Protein AF-A0A4Q9PC67-F1 (afdb_monomer)

Structure (mmCIF, N/CA/C/O backbone):
data_AF-A0A4Q9PC67-F1
#
_entry.id   AF-A0A4Q9PC67-F1
#
loop_
_atom_site.group_PDB
_atom_site.id
_atom_site.type_symbol
_atom_site.label_atom_id
_atom_site.label_alt_id
_atom_site.label_comp_id
_atom_site.label_asym_id
_atom_site.label_entity_id
_atom_site.label_seq_id
_atom_site.pdbx_PDB_ins_code
_atom_site.Cartn_x
_atom_site.Cartn_y
_atom_site.Cartn_z
_atom_site.occupancy
_atom_site.B_iso_or_equiv
_atom_site.auth_seq_id
_atom_site.auth_comp_id
_atom_site.auth_asym_id
_atom_site.auth_atom_id
_atom_site.pdbx_PDB_model_num
ATOM 1 N N . MET A 1 1 ? 9.358 41.307 -18.163 1.00 35.00 1 MET A N 1
ATOM 2 C CA . MET A 1 1 ? 9.972 40.585 -19.297 1.00 35.00 1 MET A CA 1
ATOM 3 C C . MET A 1 1 ? 10.884 39.517 -18.712 1.00 35.00 1 MET A C 1
ATOM 5 O O . MET A 1 1 ? 11.646 39.820 -17.805 1.00 35.00 1 MET A O 1
ATOM 9 N N . ILE A 1 2 ? 10.651 38.270 -19.110 1.00 35.69 2 ILE A N 1
ATOM 10 C CA . ILE A 1 2 ? 10.982 37.026 -18.399 1.00 35.69 2 ILE A CA 1
ATOM 11 C C . ILE A 1 2 ? 12.492 36.790 -18.308 1.00 35.69 2 ILE A C 1
ATOM 13 O O . ILE A 1 2 ? 13.196 36.899 -19.310 1.00 35.69 2 ILE A O 1
ATOM 17 N N . LYS A 1 3 ? 12.966 36.357 -17.136 1.00 38.22 3 LYS A N 1
ATOM 18 C CA . LYS A 1 3 ? 14.197 35.570 -17.045 1.00 38.22 3 LYS A CA 1
ATOM 19 C C . LYS A 1 3 ? 14.059 34.528 -15.940 1.00 38.22 3 LYS A C 1
ATOM 21 O O . LYS A 1 3 ? 14.371 34.783 -14.787 1.00 38.22 3 LYS A O 1
ATOM 26 N N . VAL A 1 4 ? 13.554 33.357 -16.317 1.00 44.53 4 VAL A N 1
ATOM 27 C CA . VAL A 1 4 ? 13.750 32.123 -15.554 1.00 44.53 4 VAL A CA 1
ATOM 28 C C . VAL A 1 4 ? 14.465 31.172 -16.499 1.00 44.53 4 VAL A C 1
ATOM 30 O O . VAL A 1 4 ? 13.854 30.480 -17.308 1.00 44.53 4 VAL A O 1
ATOM 33 N N . SER A 1 5 ? 15.790 31.237 -16.481 1.00 46.28 5 SER A N 1
ATOM 34 C CA . SER A 1 5 ? 16.649 30.246 -17.116 1.00 46.28 5 SER A CA 1
ATOM 35 C C . SER A 1 5 ? 16.572 28.971 -16.282 1.00 46.28 5 SER A C 1
ATOM 37 O O . SER A 1 5 ? 17.271 28.833 -15.285 1.00 46.28 5 SER A O 1
ATOM 39 N N . ASN A 1 6 ? 15.667 28.074 -16.671 1.00 54.94 6 ASN A N 1
ATOM 40 C CA . ASN A 1 6 ? 15.592 26.721 -16.144 1.00 54.94 6 ASN A CA 1
ATOM 41 C C . ASN A 1 6 ? 16.639 25.868 -16.872 1.00 54.94 6 ASN A C 1
ATOM 43 O O . ASN A 1 6 ? 16.365 25.288 -17.921 1.00 54.94 6 ASN A O 1
ATOM 47 N N . VAL A 1 7 ? 17.865 25.862 -16.357 1.00 54.47 7 VAL A N 1
ATOM 48 C CA . VAL A 1 7 ? 18.873 24.866 -16.722 1.00 54.47 7 VAL A CA 1
ATOM 49 C C . VAL A 1 7 ? 19.210 24.147 -15.428 1.00 54.47 7 VAL A C 1
ATOM 51 O O . VAL A 1 7 ? 19.904 24.700 -14.582 1.00 54.47 7 VAL A O 1
ATOM 54 N N . ALA A 1 8 ? 18.659 22.947 -15.249 1.00 62.06 8 ALA A N 1
ATOM 55 C CA . ALA A 1 8 ? 19.108 22.054 -14.192 1.00 62.06 8 ALA A CA 1
ATOM 56 C C . ALA A 1 8 ? 20.605 21.782 -14.409 1.00 62.06 8 ALA A C 1
ATOM 58 O O . ALA A 1 8 ? 21.015 21.354 -15.491 1.00 62.06 8 ALA A O 1
ATOM 59 N N . GLU A 1 9 ? 21.420 22.099 -13.409 1.00 66.12 9 GLU A N 1
ATOM 60 C CA . GLU A 1 9 ? 22.865 21.904 -13.450 1.00 66.12 9 GLU A CA 1
ATOM 61 C C . GLU A 1 9 ? 23.183 20.405 -13.544 1.00 66.12 9 GLU A C 1
ATOM 63 O O . GLU A 1 9 ? 22.593 19.571 -12.853 1.00 66.12 9 GLU A O 1
ATOM 68 N N . ARG A 1 10 ? 24.079 20.037 -14.466 1.00 74.88 10 ARG A N 1
ATOM 69 C CA . ARG A 1 10 ? 24.465 18.641 -14.683 1.00 74.88 10 ARG A CA 1
ATOM 70 C C . ARG A 1 10 ? 25.633 18.295 -13.772 1.00 74.88 10 ARG A C 1
ATOM 72 O O . ARG A 1 10 ? 26.783 18.555 -14.121 1.00 74.88 10 ARG A O 1
ATOM 79 N N . GLU A 1 11 ? 25.332 17.629 -12.670 1.00 81.38 11 GLU A N 1
ATOM 80 C CA . GLU A 1 11 ? 26.346 17.060 -11.785 1.00 81.38 11 GLU A CA 1
ATOM 81 C C . GLU A 1 11 ? 27.037 15.849 -12.432 1.00 81.38 11 GLU A C 1
ATOM 83 O O . GLU A 1 11 ? 26.408 15.019 -13.102 1.00 81.38 11 GLU A 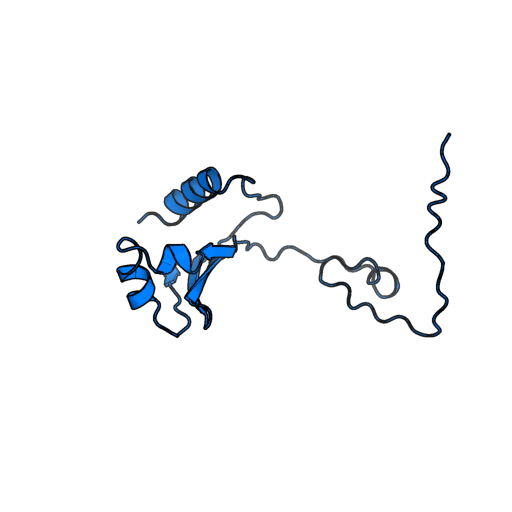O 1
ATOM 88 N N . ARG A 1 12 ? 28.361 15.749 -12.258 1.00 86.06 12 ARG A N 1
ATOM 89 C CA . ARG A 1 12 ? 29.158 14.598 -12.708 1.00 86.06 12 ARG A CA 1
ATOM 90 C C . ARG A 1 12 ? 29.653 13.814 -11.505 1.00 86.06 12 ARG A C 1
ATOM 92 O O . ARG A 1 12 ? 30.595 14.226 -10.839 1.00 86.06 12 ARG A O 1
ATOM 99 N N . GLN A 1 13 ? 29.093 12.625 -11.333 1.00 86.06 13 GLN A N 1
ATOM 100 C CA . GLN A 1 13 ? 29.544 11.659 -10.341 1.00 86.06 13 GLN A CA 1
ATOM 101 C C . GLN A 1 13 ? 30.284 10.497 -11.013 1.00 86.06 13 GLN A C 1
ATOM 103 O O . GLN A 1 13 ? 29.911 10.056 -12.100 1.00 86.06 13 GLN A O 1
ATOM 108 N N . CYS A 1 14 ? 31.315 9.968 -10.350 1.00 89.75 14 CYS A N 1
ATOM 109 C CA . CYS A 1 14 ? 32.000 8.738 -10.768 1.00 89.75 14 CYS A CA 1
ATOM 110 C C . CYS A 1 14 ? 31.165 7.473 -10.51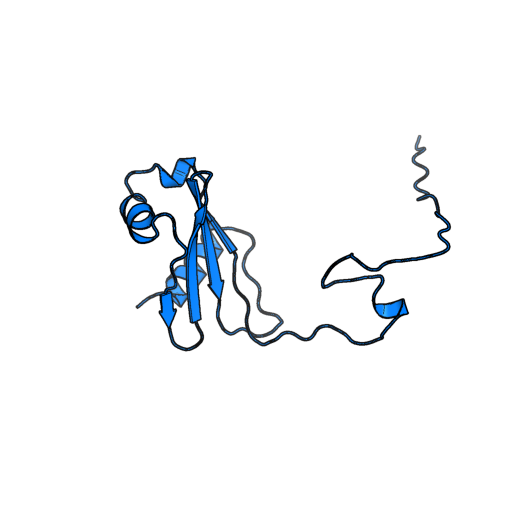0 1.00 89.75 14 CYS A C 1
ATOM 112 O O . CYS A 1 14 ? 31.391 6.447 -11.151 1.00 89.75 14 CYS A O 1
ATOM 114 N N . HIS A 1 15 ? 30.190 7.553 -9.601 1.00 91.56 15 HIS A N 1
ATOM 115 C CA . HIS A 1 15 ? 29.302 6.455 -9.242 1.00 91.56 15 HIS A CA 1
ATOM 116 C C . HIS A 1 15 ? 27.855 6.938 -9.152 1.00 91.56 15 HIS A C 1
ATOM 118 O O . HIS A 1 15 ? 27.582 8.006 -8.607 1.00 91.56 15 HIS A O 1
ATOM 124 N N . LEU A 1 16 ? 26.936 6.120 -9.661 1.00 93.81 16 LEU A N 1
ATOM 125 C CA . LEU A 1 16 ? 25.496 6.341 -9.607 1.00 93.81 16 LEU A CA 1
ATOM 126 C C . LEU A 1 16 ? 24.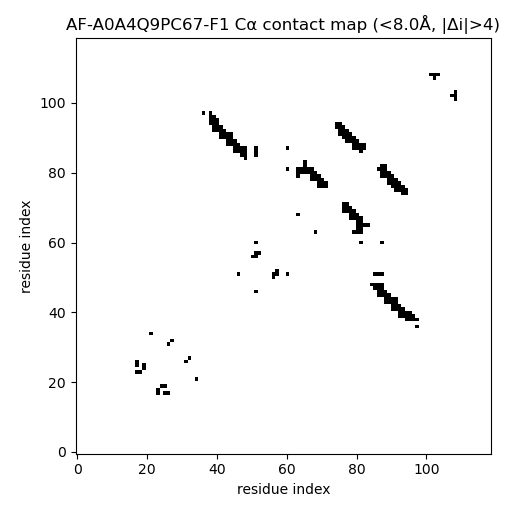842 5.155 -8.895 1.00 93.81 16 LEU A C 1
ATOM 128 O O . LEU A 1 16 ? 25.078 4.008 -9.268 1.00 93.81 16 LEU A O 1
ATOM 132 N N . VAL A 1 17 ? 24.008 5.437 -7.894 1.00 95.69 17 VAL A N 1
ATOM 133 C CA . VAL A 1 17 ? 23.211 4.437 -7.173 1.00 95.69 17 VAL A CA 1
ATOM 134 C C . VAL A 1 17 ? 21.733 4.724 -7.435 1.00 95.69 17 VAL A C 1
ATOM 136 O O . VAL A 1 17 ? 21.233 5.783 -7.063 1.00 95.69 17 VAL A O 1
ATOM 139 N N . GLY A 1 18 ? 21.036 3.796 -8.096 1.00 94.56 18 GLY A N 1
ATOM 140 C CA . GLY A 1 18 ? 19.598 3.897 -8.360 1.00 94.56 18 GLY A CA 1
ATOM 141 C C . GLY A 1 18 ? 18.772 3.517 -7.132 1.00 94.56 18 GLY A C 1
ATOM 142 O O . GLY A 1 18 ? 18.445 2.348 -6.954 1.00 94.56 18 GLY A O 1
ATOM 143 N N . ALA A 1 19 ? 18.465 4.495 -6.279 1.00 95.94 19 ALA A N 1
ATOM 144 C CA . ALA A 1 19 ? 17.616 4.349 -5.090 1.00 95.94 19 ALA A CA 1
ATOM 145 C C . ALA A 1 19 ? 16.286 5.123 -5.231 1.00 95.94 19 ALA A C 1
ATOM 147 O O . ALA A 1 19 ? 15.743 5.639 -4.260 1.00 95.94 19 ALA A O 1
ATOM 148 N N . ASP A 1 20 ? 15.773 5.221 -6.458 1.00 95.19 20 ASP A N 1
ATOM 149 C CA . ASP A 1 20 ? 14.607 6.018 -6.867 1.00 95.19 20 ASP A CA 1
ATOM 150 C C . ASP A 1 20 ? 13.283 5.222 -6.907 1.00 95.19 20 ASP A C 1
ATOM 152 O O . ASP A 1 20 ? 12.270 5.693 -7.421 1.00 95.19 20 ASP A O 1
ATOM 156 N N . GLY A 1 21 ? 13.263 4.022 -6.320 1.00 94.94 21 GLY A N 1
ATOM 157 C CA . GLY A 1 21 ? 12.044 3.247 -6.072 1.00 94.94 21 GLY A CA 1
ATOM 158 C C . GLY A 1 21 ? 11.533 2.420 -7.260 1.00 94.94 21 GLY A C 1
ATOM 159 O O . GLY A 1 21 ? 12.235 2.162 -8.238 1.00 94.94 21 GLY A O 1
ATOM 160 N N . ALA A 1 22 ? 10.286 1.946 -7.160 1.00 93.31 22 ALA A N 1
ATOM 161 C CA . ALA A 1 22 ? 9.717 0.974 -8.101 1.00 93.31 22 ALA A CA 1
ATOM 162 C C . ALA A 1 22 ? 9.584 1.509 -9.542 1.00 93.31 22 ALA A C 1
ATOM 164 O O . ALA A 1 22 ? 9.763 0.756 -10.501 1.00 93.31 22 ALA A O 1
ATOM 165 N N . ASN A 1 23 ? 9.353 2.815 -9.710 1.00 93.31 23 ASN A N 1
ATOM 166 C CA . ASN A 1 23 ? 9.253 3.492 -11.010 1.00 93.31 23 ASN A CA 1
ATOM 167 C C . ASN A 1 23 ? 10.581 4.140 -11.436 1.00 93.31 23 ASN A C 1
ATOM 169 O O . ASN A 1 23 ? 10.599 5.227 -12.008 1.00 93.31 23 ASN A O 1
ATOM 173 N N . SER A 1 24 ? 11.692 3.462 -11.136 1.00 95.62 24 SER A N 1
ATOM 174 C CA . SER A 1 24 ? 13.045 3.967 -11.357 1.00 95.62 24 SER A CA 1
ATOM 175 C C . SER 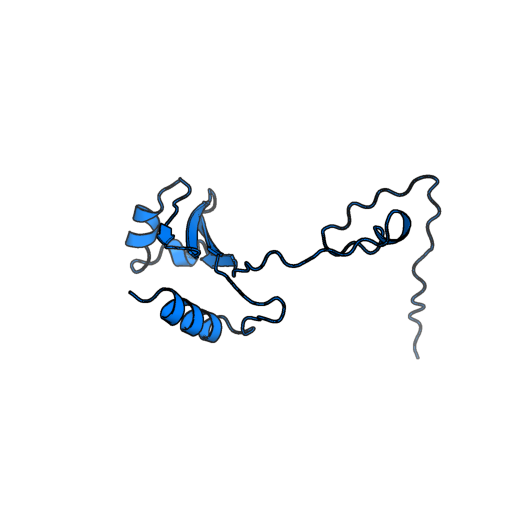A 1 24 ? 13.301 4.407 -12.802 1.00 95.62 24 SER A C 1
ATOM 177 O O . SER A 1 24 ? 13.115 3.633 -13.747 1.00 95.62 24 SER A O 1
ATOM 179 N N . SER A 1 25 ? 13.802 5.634 -12.948 1.00 94.25 25 SER A N 1
ATOM 180 C CA . SER A 1 25 ? 14.353 6.164 -14.201 1.00 94.25 25 SER A CA 1
ATOM 181 C C . SER A 1 25 ? 15.819 5.761 -14.395 1.00 94.25 25 SER A C 1
ATOM 183 O O . SER A 1 25 ? 16.334 5.835 -15.509 1.00 94.25 25 SER A O 1
ATOM 185 N N . VAL A 1 26 ? 16.492 5.307 -13.330 1.00 95.56 26 VAL A N 1
ATOM 186 C CA . VAL A 1 26 ? 17.879 4.809 -13.365 1.00 95.56 26 VAL A CA 1
ATOM 187 C C . VAL A 1 26 ? 17.955 3.345 -13.813 1.00 95.56 26 VAL A C 1
ATOM 189 O O . VAL A 1 26 ? 18.902 2.969 -14.502 1.00 95.56 26 VAL A O 1
ATOM 192 N N . ARG A 1 27 ? 16.955 2.513 -13.480 1.00 96.44 27 ARG A N 1
ATOM 193 C CA . ARG A 1 27 ? 16.912 1.068 -13.792 1.00 96.44 27 ARG A CA 1
ATOM 194 C C . ARG A 1 27 ? 17.269 0.719 -15.248 1.00 96.44 27 ARG A C 1
ATOM 196 O O . ARG A 1 27 ? 18.046 -0.224 -15.412 1.00 96.44 27 ARG A O 1
ATOM 203 N N . PRO A 1 28 ? 16.804 1.447 -16.288 1.00 96.44 28 PRO A N 1
ATOM 204 C CA . PRO A 1 28 ? 17.157 1.151 -17.679 1.00 96.44 28 PRO A CA 1
ATOM 205 C C . PRO A 1 28 ? 18.660 1.183 -17.991 1.00 96.44 28 PRO A C 1
ATOM 207 O O . PRO A 1 28 ? 19.082 0.571 -18.967 1.00 96.44 28 PRO A O 1
ATOM 210 N N . LEU A 1 29 ? 19.481 1.855 -17.170 1.00 95.88 29 LEU A N 1
ATOM 211 C CA . LEU A 1 29 ? 20.943 1.856 -17.315 1.00 95.88 29 LEU A CA 1
ATOM 212 C C . LEU A 1 29 ? 21.585 0.511 -16.933 1.00 95.88 29 LEU A C 1
ATOM 214 O O . LEU A 1 29 ? 22.734 0.265 -17.288 1.00 95.88 29 LEU A O 1
ATOM 218 N N . VAL A 1 30 ? 20.858 -0.341 -16.203 1.00 96.56 30 VAL A N 1
ATOM 219 C CA . VAL A 1 30 ? 21.328 -1.645 -15.710 1.00 96.56 30 VAL A CA 1
ATOM 220 C C . VAL A 1 30 ? 20.555 -2.799 -16.349 1.00 96.56 30 VAL A C 1
ATOM 222 O O . VAL A 1 30 ? 21.141 -3.834 -16.654 1.00 96.56 30 VAL A O 1
ATOM 225 N N . SER A 1 31 ? 19.241 -2.652 -16.547 1.00 96.25 31 SER A N 1
ATOM 226 C CA . SER A 1 31 ? 18.383 -3.713 -17.077 1.00 96.25 31 SER A CA 1
ATOM 227 C C . SER A 1 31 ? 17.147 -3.158 -17.794 1.00 96.25 31 SER A C 1
ATOM 229 O O . SER A 1 31 ? 16.525 -2.221 -17.288 1.00 96.25 31 SER A O 1
ATOM 231 N N . PRO A 1 32 ? 16.722 -3.765 -18.921 1.00 95.94 32 PRO A N 1
ATOM 232 C CA . PRO A 1 32 ? 15.483 -3.398 -19.606 1.00 95.94 32 PRO A CA 1
ATOM 233 C C . PRO A 1 32 ? 14.222 -3.982 -18.943 1.00 95.94 32 PRO A C 1
ATOM 235 O O . PRO A 1 32 ? 13.119 -3.731 -19.421 1.00 95.94 32 PRO A O 1
ATOM 238 N N . VAL A 1 33 ? 14.354 -4.789 -17.882 1.00 96.56 33 VAL A N 1
ATOM 239 C CA . VAL A 1 33 ? 13.211 -5.441 -17.224 1.00 96.56 33 VAL A CA 1
ATOM 240 C C . VAL A 1 33 ? 12.253 -4.399 -16.638 1.00 96.56 33 VAL A C 1
ATOM 242 O O . VAL A 1 33 ? 12.658 -3.484 -15.913 1.00 96.56 33 VAL A O 1
ATOM 245 N N . LEU A 1 34 ? 10.963 -4.571 -16.934 1.00 93.56 34 LEU A N 1
ATOM 246 C CA . LEU A 1 34 ? 9.880 -3.730 -16.434 1.00 93.56 34 LEU A CA 1
ATOM 247 C C . LEU A 1 34 ? 9.138 -4.417 -15.273 1.00 93.56 34 LEU A C 1
ATOM 249 O O . LEU A 1 34 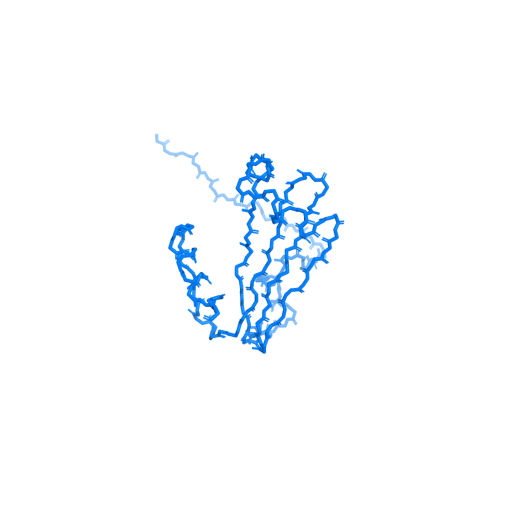? 8.921 -5.631 -15.326 1.00 93.56 34 LEU A O 1
ATOM 253 N N . PRO A 1 35 ? 8.717 -3.665 -14.236 1.00 93.69 35 PRO A N 1
ATOM 254 C CA . PRO A 1 35 ? 7.825 -4.176 -13.205 1.00 93.69 35 PRO A CA 1
ATOM 255 C C . PRO A 1 35 ? 6.537 -4.707 -13.831 1.00 93.69 35 PRO A C 1
ATOM 257 O O . PRO A 1 35 ? 5.970 -4.082 -14.726 1.00 93.69 35 PRO A O 1
ATOM 260 N N . THR A 1 36 ? 6.074 -5.854 -13.348 1.00 93.62 36 THR A N 1
ATOM 261 C CA . THR A 1 36 ? 4.804 -6.450 -13.772 1.00 93.62 36 THR A CA 1
ATOM 262 C C . THR A 1 36 ? 3.831 -6.422 -12.600 1.00 93.62 36 THR A C 1
ATOM 264 O O . THR A 1 36 ? 4.212 -6.736 -11.473 1.00 93.62 36 THR A O 1
ATOM 267 N N . HIS A 1 37 ? 2.583 -6.035 -12.863 1.00 94.19 37 HIS A N 1
ATOM 268 C CA . HIS A 1 37 ? 1.515 -6.056 -11.867 1.00 94.19 37 HIS A CA 1
ATOM 269 C C . HIS A 1 37 ? 1.243 -7.495 -11.403 1.00 94.19 37 HIS A C 1
ATOM 271 O O . HIS A 1 37 ? 1.103 -8.399 -12.226 1.00 94.19 37 HIS A O 1
ATOM 277 N N . THR A 1 38 ? 1.140 -7.715 -10.093 1.00 94.62 38 THR A N 1
ATOM 278 C CA . THR A 1 38 ? 0.978 -9.055 -9.495 1.00 94.62 38 THR A CA 1
ATOM 279 C C . THR A 1 38 ? -0.473 -9.544 -9.461 1.00 94.62 38 THR A C 1
ATOM 281 O O . THR A 1 38 ? -0.729 -10.682 -9.077 1.00 94.62 38 THR A O 1
ATOM 284 N N . GLY A 1 39 ? -1.428 -8.708 -9.878 1.00 95.44 39 GLY A N 1
ATOM 285 C CA . GLY A 1 39 ? -2.861 -9.024 -9.879 1.00 95.44 39 GLY A CA 1
ATOM 286 C C . GLY A 1 39 ? -3.594 -8.618 -8.598 1.00 95.44 39 GLY A C 1
ATOM 287 O O . GLY A 1 39 ? -4.740 -9.021 -8.421 1.00 95.44 39 GLY A O 1
ATOM 288 N N . VAL A 1 40 ? -2.947 -7.855 -7.714 1.00 94.50 40 VAL A N 1
ATOM 289 C CA . VAL A 1 40 ? -3.504 -7.370 -6.445 1.00 94.50 40 VAL A CA 1
ATOM 290 C C . VAL A 1 40 ? -3.186 -5.889 -6.304 1.00 94.50 40 VAL A C 1
ATOM 292 O O . VAL A 1 40 ? -2.047 -5.478 -6.519 1.00 94.50 40 VAL A O 1
ATOM 295 N N . THR A 1 41 ? -4.182 -5.110 -5.906 1.00 93.56 41 THR A N 1
ATOM 296 C CA . THR A 1 41 ? -4.026 -3.704 -5.535 1.00 93.56 41 THR A CA 1
ATOM 297 C C . THR A 1 41 ? -4.907 -3.403 -4.328 1.00 93.56 41 THR A C 1
ATOM 299 O O . THR A 1 41 ? -5.688 -4.247 -3.883 1.00 93.56 41 THR A O 1
ATOM 302 N N . GLY A 1 42 ? -4.773 -2.204 -3.783 1.00 92.38 42 GLY A N 1
ATOM 303 C CA . GLY A 1 42 ? -5.537 -1.798 -2.622 1.00 92.38 42 GLY A CA 1
ATOM 304 C C . GLY A 1 42 ? -5.316 -0.339 -2.263 1.00 92.38 42 GLY A C 1
ATOM 305 O O . GLY A 1 42 ? -4.207 0.165 -2.461 1.00 92.38 42 GLY A O 1
ATOM 306 N N . PRO A 1 43 ? -6.332 0.370 -1.746 1.00 93.62 43 PRO A N 1
ATOM 307 C CA . PRO A 1 43 ? -6.100 1.653 -1.115 1.00 93.62 43 PRO A CA 1
ATOM 308 C C . PRO A 1 43 ? -5.433 1.487 0.247 1.00 93.62 43 PRO A C 1
ATOM 310 O O . PRO A 1 43 ? -5.782 0.606 1.038 1.00 93.62 43 PRO A O 1
ATOM 313 N N . GLU A 1 44 ? -4.550 2.429 0.547 1.00 93.94 44 GLU A N 1
ATOM 314 C CA . GLU A 1 44 ? -4.283 2.825 1.921 1.00 93.94 44 GLU A CA 1
ATOM 315 C C . GLU A 1 44 ? -5.394 3.780 2.372 1.00 93.94 44 GLU A C 1
ATOM 317 O O . GLU A 1 44 ? -5.773 4.707 1.651 1.00 93.94 44 GLU A O 1
ATOM 322 N N . ILE A 1 45 ? -5.926 3.548 3.566 1.00 92.31 45 ILE A N 1
ATOM 323 C CA . ILE A 1 45 ? -6.927 4.395 4.203 1.00 92.31 45 ILE A CA 1
ATOM 324 C C . ILE A 1 45 ? -6.321 4.902 5.508 1.00 92.31 45 ILE A C 1
ATOM 326 O O . ILE A 1 45 ? -5.791 4.137 6.318 1.00 92.31 45 ILE A O 1
ATOM 330 N N . SER A 1 46 ? -6.420 6.210 5.701 1.00 92.31 46 SER A N 1
ATOM 331 C CA . SER A 1 46 ? -5.865 6.933 6.837 1.00 92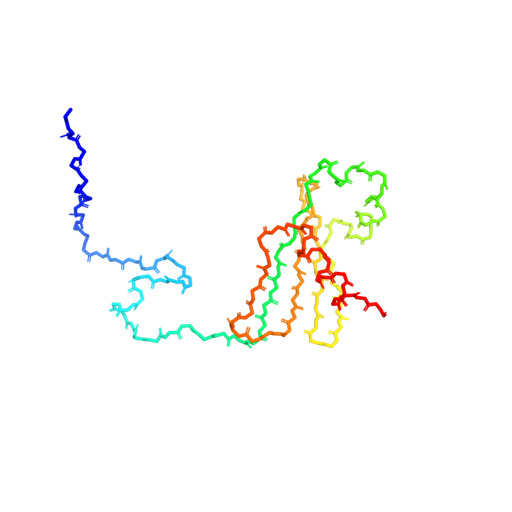.31 46 SER A CA 1
ATOM 332 C C . SER A 1 46 ? -7.008 7.606 7.594 1.00 92.31 46 SER A C 1
ATOM 334 O O . SER A 1 46 ? -7.838 8.294 7.000 1.00 92.31 46 SER A O 1
ATOM 336 N N . ILE A 1 47 ? -7.075 7.349 8.901 1.00 92.31 47 ILE A N 1
ATOM 337 C CA . ILE A 1 47 ? -8.004 7.993 9.830 1.00 92.31 47 ILE A CA 1
ATOM 338 C C . ILE A 1 47 ? -7.166 8.822 10.794 1.00 92.31 47 ILE A C 1
ATOM 340 O O . ILE A 1 47 ? -6.314 8.286 11.511 1.00 92.31 47 ILE A O 1
ATOM 344 N N . ALA A 1 48 ? -7.416 10.129 10.791 1.00 94.38 48 ALA A N 1
ATOM 345 C CA . ALA A 1 48 ? -6.631 11.083 11.549 1.00 94.38 48 ALA A CA 1
ATOM 346 C C . ALA A 1 48 ? -6.875 10.954 13.070 1.00 94.38 48 ALA A C 1
ATOM 348 O O . ALA A 1 48 ? -7.959 10.532 13.487 1.00 94.38 48 ALA A O 1
ATOM 349 N N . PRO A 1 49 ? -5.910 11.347 13.921 1.00 94.12 49 PRO A N 1
ATOM 350 C CA . PRO A 1 49 ? -6.028 11.232 15.379 1.00 94.12 49 PRO A CA 1
ATOM 351 C C . PRO A 1 49 ? -7.214 11.991 15.998 1.00 94.12 49 PRO A C 1
ATOM 353 O O . PRO A 1 49 ? -7.677 11.671 17.092 1.00 94.12 49 PRO A O 1
ATOM 356 N N . GLU A 1 50 ? -7.701 13.046 15.349 1.00 95.31 50 GLU A N 1
ATOM 357 C CA . GLU A 1 50 ? -8.912 13.764 15.753 1.00 95.31 50 GLU A CA 1
ATOM 358 C C . GLU A 1 50 ? -10.186 12.946 15.520 1.00 95.31 50 GLU A C 1
ATOM 360 O O . GLU A 1 50 ? -11.137 13.055 16.295 1.00 95.31 50 GLU A O 1
ATOM 365 N N . ASP A 1 51 ? -10.196 12.103 14.488 1.00 93.81 51 ASP A N 1
ATOM 366 C CA . ASP A 1 51 ? -11.321 11.240 14.153 1.00 93.81 51 ASP A CA 1
ATOM 367 C C . ASP A 1 51 ? -11.336 10.000 15.047 1.00 93.81 51 ASP A C 1
ATOM 369 O O . ASP A 1 51 ? -12.399 9.600 15.516 1.00 93.81 51 ASP A O 1
ATOM 373 N N . THR A 1 52 ? -10.170 9.439 15.382 1.00 93.12 52 THR A N 1
ATOM 374 C CA . THR A 1 52 ? -10.072 8.282 16.291 1.00 93.12 52 THR A CA 1
ATOM 375 C C . THR A 1 52 ? -10.542 8.585 17.713 1.00 93.12 52 THR A C 1
ATOM 377 O O . THR A 1 52 ? -10.818 7.661 18.467 1.00 93.12 52 THR A O 1
ATOM 380 N N . LYS A 1 53 ? -10.703 9.860 18.089 1.00 93.12 53 LYS A N 1
ATOM 381 C CA . LYS A 1 53 ? -11.261 10.296 19.386 1.00 93.12 53 LYS A CA 1
ATOM 382 C C . LYS A 1 53 ? -12.781 10.451 19.375 1.00 93.12 53 LYS A C 1
ATOM 384 O O . LYS A 1 53 ? -13.374 10.748 20.413 1.00 93.12 53 LYS A O 1
ATOM 389 N N . LYS A 1 54 ? -13.421 10.302 18.214 1.00 94.56 54 LYS A N 1
ATOM 390 C CA . LYS A 1 54 ? -14.868 10.462 18.086 1.00 94.56 54 LYS A CA 1
ATOM 391 C C . LYS A 1 54 ? -15.603 9.252 18.675 1.00 94.56 54 LYS A C 1
ATOM 393 O O . LYS A 1 54 ? -15.135 8.125 18.485 1.00 94.56 54 LYS A O 1
ATOM 398 N N . PRO A 1 55 ? -16.745 9.454 19.362 1.00 95.62 55 PRO A N 1
ATOM 399 C CA . PRO A 1 55 ? -17.518 8.366 19.959 1.00 95.62 55 PRO A CA 1
ATOM 400 C C . PRO A 1 55 ? -17.858 7.251 18.965 1.00 95.62 55 PRO A C 1
ATOM 402 O O . PRO A 1 55 ? -17.734 6.080 19.299 1.00 95.62 55 PRO A O 1
ATOM 405 N N . GLU A 1 56 ? -18.207 7.605 17.727 1.00 93.94 56 GLU A N 1
ATOM 406 C CA . GLU A 1 56 ? -18.577 6.655 16.672 1.00 93.94 56 GLU A CA 1
ATOM 407 C C . GLU A 1 56 ? -17.440 5.736 16.193 1.00 93.94 56 GLU A C 1
ATOM 409 O O . GLU A 1 56 ? -17.706 4.774 15.476 1.00 93.94 56 GLU A O 1
ATOM 414 N N . LEU A 1 57 ? -16.185 6.025 16.555 1.00 91.50 57 LEU A N 1
ATOM 415 C CA . LEU A 1 57 ? -15.013 5.237 16.162 1.00 91.50 57 LEU A CA 1
ATOM 416 C C . LEU A 1 57 ? -14.337 4.521 17.339 1.00 91.50 57 LEU A C 1
ATOM 418 O O . LEU A 1 57 ? -13.395 3.767 17.101 1.00 91.50 57 LEU A O 1
ATOM 422 N N . GLN A 1 58 ? -14.812 4.698 18.579 1.00 93.56 58 GLN A N 1
ATOM 423 C CA . GLN A 1 58 ? -14.176 4.078 19.752 1.00 93.56 58 GLN A CA 1
ATOM 424 C C . GLN A 1 58 ? -14.201 2.550 19.684 1.00 93.56 58 GLN A C 1
ATOM 426 O O . GLN A 1 58 ? -13.162 1.930 19.888 1.00 93.56 58 GLN A O 1
ATOM 431 N N . ASP A 1 59 ? -15.323 1.951 19.277 1.00 93.06 59 ASP A N 1
ATOM 432 C CA . ASP A 1 59 ? -15.433 0.495 19.116 1.00 93.06 59 ASP A CA 1
ATOM 433 C C . ASP A 1 59 ? -14.374 -0.050 18.140 1.00 93.06 59 ASP A C 1
ATOM 435 O O . ASP A 1 59 ? -13.768 -1.095 18.372 1.00 93.06 59 ASP A O 1
ATOM 439 N N . ALA A 1 60 ? -14.106 0.682 17.052 1.00 89.69 60 ALA A N 1
ATOM 440 C CA . ALA A 1 60 ? -13.089 0.305 16.075 1.00 89.69 60 ALA A CA 1
ATOM 441 C C . ALA A 1 60 ? -11.667 0.469 16.636 1.00 89.69 60 ALA A C 1
ATOM 443 O O . ALA A 1 60 ? -10.820 -0.393 16.413 1.00 89.69 60 ALA A O 1
ATOM 444 N N . VAL A 1 61 ? -11.400 1.548 17.377 1.00 93.50 61 VAL A N 1
ATOM 445 C CA . VAL A 1 61 ? -10.106 1.780 18.042 1.00 93.50 61 VAL A CA 1
ATOM 446 C C . VAL A 1 61 ? -9.814 0.678 19.062 1.00 93.50 61 VAL A C 1
ATOM 448 O O . VAL A 1 61 ? -8.705 0.143 19.086 1.00 93.50 61 VAL A O 1
ATOM 451 N N . GLU A 1 62 ? -10.804 0.309 19.874 1.00 93.56 62 GLU A N 1
ATOM 452 C CA . GLU A 1 62 ? -10.691 -0.767 20.860 1.00 93.56 62 GLU A CA 1
ATOM 453 C C . GLU A 1 62 ? -10.466 -2.127 20.194 1.00 93.56 62 GLU A C 1
ATOM 455 O O . GLU A 1 62 ? -9.594 -2.881 20.629 1.00 93.56 62 GLU A O 1
ATOM 460 N N . LEU A 1 63 ? -11.197 -2.413 19.110 1.00 92.56 63 LEU A N 1
ATOM 461 C CA . LEU A 1 63 ? -11.065 -3.656 18.353 1.00 92.56 63 LEU A CA 1
ATOM 462 C C . LEU A 1 63 ? -9.669 -3.818 17.735 1.00 92.56 63 LEU A C 1
ATOM 464 O O . LEU A 1 63 ? -9.088 -4.899 17.806 1.00 92.56 63 LEU A O 1
ATOM 468 N N . VAL A 1 64 ? -9.129 -2.756 17.128 1.00 93.00 64 VAL A N 1
ATOM 469 C CA . VAL A 1 64 ? -7.776 -2.771 16.546 1.00 93.00 64 VAL A CA 1
ATOM 470 C C . VAL A 1 64 ? -6.722 -2.883 17.651 1.00 93.00 64 VAL A C 1
ATOM 472 O O . VAL A 1 64 ? -5.738 -3.615 17.513 1.00 93.00 64 VAL A O 1
ATOM 475 N N . GLY A 1 65 ? -6.928 -2.169 18.761 1.00 90.00 65 GLY A N 1
ATOM 476 C CA . GLY A 1 65 ? -5.978 -2.091 19.862 1.00 90.00 65 GLY A CA 1
ATOM 477 C C . GLY A 1 65 ? -4.624 -1.517 19.428 1.00 90.00 65 GLY A C 1
ATOM 478 O O . GLY A 1 65 ? -4.481 -0.934 18.361 1.00 90.00 65 GLY A O 1
ATOM 479 N N . ARG A 1 66 ? -3.582 -1.689 20.251 1.00 87.31 66 ARG A N 1
ATOM 480 C CA . ARG A 1 66 ? -2.210 -1.203 19.956 1.00 87.31 66 ARG A CA 1
ATOM 481 C C . ARG A 1 66 ? -1.367 -2.206 19.158 1.00 87.31 66 ARG A C 1
ATOM 483 O O . ARG A 1 66 ? -0.141 -2.222 19.267 1.00 87.31 66 ARG A O 1
ATOM 490 N N . VAL A 1 67 ? -2.025 -3.075 18.398 1.00 83.94 67 VAL A N 1
ATOM 491 C CA . VAL A 1 67 ? -1.399 -4.109 17.570 1.00 83.94 67 VAL A CA 1
ATOM 492 C C . VAL A 1 67 ? -1.899 -3.995 16.133 1.00 83.94 67 VAL A C 1
ATOM 494 O O . VAL A 1 67 ? -2.784 -3.204 15.820 1.00 83.94 67 VAL A O 1
ATOM 497 N N . SER A 1 68 ? -1.291 -4.754 15.227 1.00 87.19 68 SER A N 1
ATOM 498 C CA . SER A 1 68 ? -1.832 -4.914 13.878 1.00 87.19 68 SER A CA 1
ATOM 499 C C . SER A 1 68 ? -2.917 -5.984 13.902 1.00 87.19 68 SER A C 1
ATOM 501 O O . SER A 1 68 ? -2.671 -7.095 14.375 1.00 87.19 68 SER A O 1
ATOM 503 N N . MET A 1 69 ? -4.099 -5.643 13.397 1.00 93.25 69 MET A N 1
ATOM 504 C CA . MET A 1 69 ? -5.199 -6.578 13.196 1.00 93.25 69 MET A CA 1
ATOM 505 C C . MET A 1 69 ? -5.258 -6.982 11.722 1.00 93.25 69 MET A C 1
ATOM 507 O O . MET A 1 69 ? -4.920 -6.197 10.840 1.00 93.25 69 MET A O 1
ATOM 511 N N . PHE A 1 70 ? -5.707 -8.207 11.457 1.00 92.69 70 PHE A N 1
ATOM 512 C CA . PHE A 1 70 ? -5.900 -8.734 10.110 1.00 92.69 70 PHE A CA 1
ATOM 513 C C . PHE A 1 70 ? -7.291 -9.357 10.010 1.00 92.69 70 PHE A C 1
ATOM 515 O O . PHE A 1 70 ? -7.620 -10.2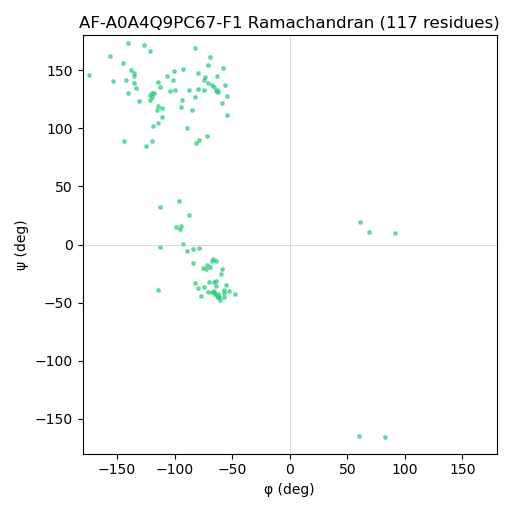62 10.776 1.00 92.69 70 PHE A O 1
ATOM 522 N N . SER A 1 71 ? -8.093 -8.883 9.062 1.00 92.75 71 SER A N 1
ATOM 523 C CA . SER A 1 71 ? -9.361 -9.489 8.666 1.00 92.75 71 SER A CA 1
ATOM 524 C C . SER A 1 71 ? -9.204 -10.057 7.263 1.00 92.75 71 SER A C 1
ATOM 526 O O . SER A 1 71 ? -8.904 -9.320 6.325 1.00 92.75 71 SER A O 1
ATOM 528 N N . LEU A 1 72 ? -9.353 -11.374 7.128 1.00 93.69 72 LEU A N 1
ATOM 529 C CA . LEU A 1 72 ? -9.051 -12.103 5.900 1.00 93.69 72 LEU A CA 1
ATOM 530 C C . LEU A 1 72 ? -10.309 -12.771 5.351 1.00 93.69 72 LEU A C 1
ATOM 532 O O . LEU A 1 72 ? -10.997 -13.508 6.058 1.00 93.69 72 LEU A O 1
ATOM 536 N N . ARG A 1 73 ? -10.557 -12.571 4.058 1.00 91.50 73 ARG A N 1
ATOM 537 C CA . ARG A 1 73 ? -11.516 -13.331 3.249 1.00 91.50 73 ARG A CA 1
ATOM 538 C C . ARG A 1 73 ? -10.768 -13.972 2.072 1.00 91.50 73 ARG A C 1
ATOM 540 O O . ARG A 1 73 ? -9.606 -13.640 1.823 1.00 91.50 73 ARG A O 1
ATOM 547 N N . PRO A 1 74 ? -11.360 -14.927 1.334 1.00 92.81 74 PRO A N 1
ATOM 548 C CA . PRO A 1 74 ? -10.688 -15.514 0.181 1.00 92.81 74 PRO A CA 1
ATOM 549 C C . PRO A 1 74 ? -10.226 -14.441 -0.817 1.00 92.81 74 PRO A C 1
ATOM 551 O O . PRO A 1 74 ? -11.041 -13.833 -1.499 1.00 92.81 74 PRO A O 1
ATOM 554 N N . ARG A 1 75 ? -8.900 -14.270 -0.931 1.00 91.31 75 ARG A N 1
ATOM 555 C CA . ARG A 1 75 ? -8.223 -13.306 -1.821 1.00 91.31 75 ARG A CA 1
ATOM 556 C C . ARG A 1 75 ? -8.401 -11.829 -1.449 1.00 91.31 75 ARG A C 1
ATOM 558 O O . ARG A 1 75 ? -7.998 -10.983 -2.240 1.00 91.31 75 ARG A O 1
ATOM 565 N N . GLU A 1 76 ? -8.942 -11.526 -0.275 1.00 94.06 76 GLU A N 1
ATOM 566 C CA . GLU A 1 76 ? -9.185 -10.158 0.180 1.00 94.06 76 GLU A CA 1
ATOM 567 C C . GLU A 1 76 ? -8.739 -9.988 1.631 1.00 94.06 76 GLU A C 1
ATOM 569 O O . GLU A 1 76 ? -8.882 -10.893 2.453 1.00 94.06 76 GLU A O 1
ATOM 574 N N . GLU A 1 77 ? -8.228 -8.812 1.960 1.00 94.62 77 GLU A N 1
ATOM 575 C CA . GLU A 1 77 ? -7.732 -8.498 3.295 1.00 94.62 77 GLU A CA 1
ATOM 576 C C . GLU A 1 77 ? -8.071 -7.057 3.657 1.00 94.62 77 GLU A C 1
ATOM 578 O O . GLU A 1 77 ? -7.939 -6.164 2.822 1.00 94.62 77 GLU A O 1
ATOM 583 N N . ILE A 1 78 ? -8.435 -6.829 4.920 1.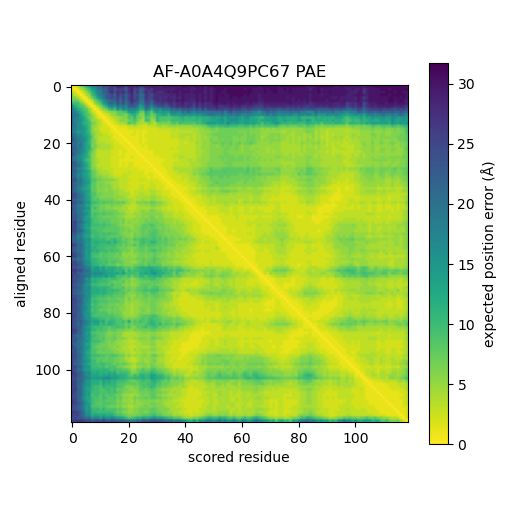00 94.50 78 ILE A N 1
ATOM 584 C CA . ILE A 1 78 ? -8.325 -5.517 5.559 1.00 94.50 78 ILE A CA 1
ATOM 585 C C . ILE A 1 78 ? -7.428 -5.649 6.785 1.00 94.50 78 ILE A C 1
ATOM 587 O O . ILE A 1 78 ? -7.719 -6.439 7.686 1.00 94.50 78 ILE A O 1
ATOM 591 N N . SER A 1 79 ? -6.364 -4.852 6.842 1.00 94.94 79 SER A N 1
ATOM 592 C CA . SER A 1 79 ? -5.387 -4.880 7.934 1.00 94.94 79 SER A CA 1
ATOM 593 C C . SER A 1 79 ? -5.207 -3.512 8.591 1.00 94.94 79 SER A C 1
ATOM 595 O O . SER A 1 79 ? -4.306 -2.748 8.228 1.00 94.94 79 SER A O 1
ATOM 597 N N . PRO A 1 80 ? -6.071 -3.165 9.563 1.00 94.94 80 PRO A N 1
ATOM 598 C CA . PRO A 1 80 ? -5.942 -1.928 10.309 1.00 94.94 80 PRO A CA 1
ATOM 599 C C . PRO A 1 80 ? -4.887 -2.041 11.411 1.00 94.94 80 PRO A C 1
ATOM 601 O O . PRO A 1 80 ? -4.697 -3.077 12.054 1.00 94.94 80 PRO A O 1
ATOM 604 N N . LYS A 1 81 ? -4.233 -0.915 11.667 1.00 95.38 81 LYS A N 1
ATOM 605 C CA . LYS A 1 81 ? -3.268 -0.728 12.739 1.00 95.38 81 LYS A CA 1
ATOM 606 C C . LYS A 1 81 ? -3.466 0.649 13.357 1.00 95.38 81 LYS A C 1
ATOM 608 O O . LYS A 1 81 ? -3.483 1.648 12.639 1.00 95.38 81 LYS A O 1
ATOM 613 N N . LEU A 1 82 ? -3.552 0.691 14.683 1.00 94.62 82 LEU A N 1
ATOM 614 C CA . LEU A 1 82 ? -3.426 1.924 15.449 1.00 94.62 82 LEU A CA 1
ATOM 615 C C . LEU A 1 82 ? -1.939 2.194 15.695 1.00 94.62 82 LEU A C 1
ATOM 617 O O . LEU A 1 82 ? -1.242 1.404 16.340 1.00 94.62 82 LEU A O 1
ATOM 621 N N . ASP A 1 83 ? -1.444 3.292 15.144 1.00 91.44 83 ASP A N 1
ATOM 622 C CA . ASP A 1 83 ? -0.073 3.739 15.336 1.00 91.44 83 ASP A CA 1
ATOM 623 C C . ASP A 1 83 ? 0.098 4.511 16.656 1.00 91.44 83 ASP A C 1
ATOM 625 O O . ASP A 1 83 ? -0.854 4.827 17.369 1.00 91.44 83 ASP A O 1
ATOM 629 N N . GLY A 1 84 ? 1.355 4.769 17.029 1.00 88.38 84 GLY A N 1
ATOM 630 C CA . GLY A 1 84 ? 1.694 5.413 18.304 1.00 88.38 84 GLY A CA 1
ATOM 631 C C . GLY A 1 84 ? 1.257 6.878 18.421 1.00 88.38 84 GLY A C 1
ATOM 632 O O . GLY A 1 84 ? 1.263 7.413 19.524 1.00 88.38 84 GLY A O 1
ATOM 633 N N . ASP A 1 85 ? 0.888 7.509 17.310 1.00 90.94 85 ASP A N 1
ATOM 634 C CA . ASP A 1 85 ? 0.354 8.870 17.196 1.00 90.94 85 ASP A CA 1
ATOM 635 C C . ASP A 1 85 ? -1.187 8.914 17.193 1.00 90.94 85 ASP A C 1
ATOM 637 O O . ASP A 1 85 ? -1.774 9.934 16.836 1.00 90.94 85 ASP A O 1
ATOM 641 N N . ASP A 1 86 ? -1.840 7.820 17.605 1.00 90.69 86 ASP A N 1
ATOM 642 C CA . ASP A 1 86 ? -3.298 7.617 17.601 1.00 90.69 86 ASP A CA 1
ATOM 643 C C . ASP A 1 86 ? -3.934 7.696 16.202 1.00 90.69 86 ASP A C 1
ATOM 645 O O . ASP A 1 86 ? -5.146 7.880 16.058 1.00 90.69 86 ASP A O 1
ATOM 649 N N . HIS A 1 87 ? -3.122 7.525 15.161 1.00 93.06 87 HIS A N 1
ATOM 650 C CA . HIS A 1 87 ? -3.566 7.432 13.783 1.00 93.06 87 HIS A CA 1
ATOM 651 C C . HIS A 1 87 ? -3.921 5.979 13.441 1.00 93.06 87 HIS A C 1
ATOM 653 O O . HIS A 1 87 ? -3.133 5.067 13.700 1.00 93.06 87 HIS A O 1
ATOM 659 N N . ILE A 1 88 ? -5.071 5.735 12.802 1.00 93.75 88 ILE A N 1
ATOM 660 C CA . ILE A 1 88 ? -5.359 4.407 12.236 1.00 93.75 88 ILE A CA 1
ATOM 661 C C . ILE A 1 88 ? -4.956 4.402 10.765 1.00 93.75 88 ILE A C 1
ATOM 663 O O . ILE A 1 88 ? -5.509 5.142 9.951 1.00 93.75 88 ILE A O 1
ATOM 667 N N . ARG A 1 89 ? -3.997 3.541 10.417 1.00 94.69 89 ARG A N 1
ATOM 668 C CA . ARG A 1 89 ? -3.708 3.176 9.025 1.00 94.69 89 ARG A CA 1
ATOM 669 C C . ARG A 1 89 ? -4.273 1.803 8.747 1.00 94.69 89 ARG A C 1
ATOM 671 O O . ARG A 1 89 ? -4.052 0.875 9.519 1.00 94.69 89 ARG A O 1
ATOM 678 N N . THR A 1 90 ? -4.980 1.668 7.639 1.00 94.38 90 THR A N 1
ATOM 679 C CA . THR A 1 90 ? -5.465 0.374 7.176 1.00 94.38 90 THR A CA 1
ATOM 680 C C . THR A 1 90 ? -5.216 0.220 5.691 1.00 94.38 90 THR A C 1
ATOM 682 O O . THR A 1 90 ? -5.257 1.193 4.939 1.00 94.38 90 THR A O 1
ATOM 685 N N . TYR A 1 91 ? -4.960 -1.009 5.274 1.00 94.75 91 TYR A N 1
ATOM 686 C CA . TYR A 1 91 ? -4.881 -1.375 3.870 1.00 94.75 91 TYR A CA 1
ATOM 687 C C . TYR A 1 91 ? -6.024 -2.319 3.549 1.00 94.75 91 TYR A C 1
ATOM 689 O O . TYR A 1 91 ? -6.339 -3.195 4.352 1.00 94.75 91 TYR A O 1
ATOM 697 N N . ALA A 1 92 ? -6.625 -2.142 2.377 1.00 94.69 92 ALA A N 1
ATOM 698 C CA . ALA A 1 92 ? -7.606 -3.073 1.840 1.00 94.69 92 ALA A CA 1
ATOM 699 C C . ALA A 1 92 ? -7.038 -3.710 0.571 1.00 94.69 92 ALA A C 1
ATOM 701 O O . ALA A 1 92 ? -6.989 -3.053 -0.461 1.00 94.69 92 ALA A O 1
ATOM 702 N N . TRP A 1 93 ? -6.598 -4.964 0.633 1.00 95.00 93 TRP A N 1
ATOM 703 C CA . TRP A 1 93 ? -5.996 -5.663 -0.503 1.00 95.00 93 TRP A CA 1
ATOM 704 C C . TRP A 1 93 ? -7.010 -6.578 -1.172 1.00 95.00 93 TRP A C 1
ATOM 706 O O . TRP A 1 93 ? -7.689 -7.345 -0.494 1.00 95.00 93 TRP A O 1
ATOM 716 N N . PHE A 1 94 ? -7.100 -6.525 -2.500 1.00 94.38 94 PHE A N 1
ATOM 717 C CA . PHE A 1 94 ? -7.995 -7.385 -3.274 1.00 94.38 94 PHE A CA 1
ATOM 718 C C . PHE A 1 94 ? -7.514 -7.552 -4.725 1.00 94.38 94 PHE A C 1
ATOM 720 O O . PHE A 1 94 ? -6.675 -6.783 -5.209 1.00 94.38 94 PHE A O 1
ATOM 727 N N . PRO A 1 95 ? -7.994 -8.578 -5.450 1.00 95.00 95 PRO A N 1
ATOM 728 C CA . PRO A 1 95 ? -7.531 -8.857 -6.796 1.00 95.00 95 PRO A CA 1
ATOM 729 C C . PRO A 1 95 ? -8.095 -7.849 -7.787 1.00 95.00 95 PRO A C 1
ATOM 731 O O . PRO A 1 95 ? -9.303 -7.622 -7.827 1.00 95.00 95 PRO A O 1
ATOM 734 N N . THR A 1 96 ? -7.239 -7.310 -8.646 1.00 94.25 96 THR A N 1
ATOM 735 C CA . THR A 1 96 ? -7.646 -6.345 -9.671 1.00 94.25 96 THR A CA 1
ATOM 736 C C . THR A 1 96 ? -6.849 -6.519 -10.959 1.00 94.25 96 THR A C 1
ATOM 738 O O . THR A 1 96 ? -5.718 -7.021 -10.939 1.00 94.25 96 THR A O 1
ATOM 741 N N . PRO A 1 97 ? -7.401 -6.088 -12.105 1.00 94.06 97 PRO A N 1
ATOM 742 C CA . PRO A 1 97 ? -6.597 -5.887 -13.300 1.00 94.06 97 PRO A CA 1
ATOM 743 C C . PRO A 1 97 ? -5.652 -4.684 -13.119 1.00 94.06 97 PRO A C 1
ATOM 745 O O . PRO A 1 97 ? -5.839 -3.850 -12.232 1.00 94.06 97 PRO A O 1
ATOM 748 N N . ALA A 1 98 ? -4.608 -4.612 -13.947 1.00 92.06 98 ALA A N 1
ATOM 749 C CA . ALA A 1 98 ? -3.549 -3.603 -13.829 1.00 92.06 98 ALA A CA 1
ATOM 750 C C . ALA A 1 98 ? -4.005 -2.171 -14.172 1.00 92.06 98 ALA A C 1
ATOM 752 O O . ALA A 1 98 ? -3.339 -1.211 -13.798 1.00 92.06 98 ALA A O 1
ATOM 753 N N . ASP A 1 99 ? -5.112 -2.031 -14.898 1.00 92.31 99 ASP A N 1
ATOM 754 C CA . ASP A 1 99 ? -5.737 -0.762 -15.281 1.00 92.31 99 ASP A CA 1
ATOM 755 C C . ASP A 1 99 ? -6.812 -0.299 -14.285 1.00 92.31 99 ASP A C 1
ATOM 757 O O . ASP A 1 99 ? -7.428 0.752 -14.477 1.00 92.31 99 ASP A O 1
ATOM 761 N N . TRP A 1 100 ? -7.041 -1.061 -13.210 1.00 91.25 100 TRP A N 1
ATOM 762 C CA . TRP A 1 100 ? -7.980 -0.668 -12.173 1.00 91.25 100 TRP A CA 1
ATOM 763 C C . TRP A 1 100 ? -7.494 0.583 -11.445 1.00 91.25 100 TRP A C 1
ATOM 765 O O . TRP A 1 100 ? -6.330 0.702 -11.061 1.00 91.25 100 TRP A O 1
ATOM 775 N N . THR A 1 101 ? -8.415 1.515 -11.224 1.00 89.62 101 THR A N 1
ATOM 776 C CA . THR A 1 101 ? -8.145 2.785 -10.553 1.00 89.62 101 THR A CA 1
ATOM 777 C C . THR A 1 101 ? -9.266 3.114 -9.580 1.00 89.62 101 THR A C 1
ATOM 779 O O . THR A 1 101 ? -10.424 2.744 -9.784 1.00 89.62 101 THR A O 1
ATOM 782 N N . LEU A 1 102 ? -8.914 3.827 -8.512 1.00 87.62 102 LEU A N 1
ATOM 783 C CA . LEU A 1 102 ? -9.881 4.440 -7.611 1.00 87.62 102 LEU A CA 1
ATOM 784 C C . LEU A 1 102 ? -10.174 5.869 -8.038 1.00 87.62 102 LEU A C 1
ATOM 786 O O . LEU A 1 102 ? -9.317 6.569 -8.580 1.00 87.62 102 LEU A O 1
ATOM 790 N N . ALA A 1 103 ? -11.388 6.310 -7.728 1.00 88.75 103 ALA A N 1
ATOM 791 C CA . ALA A 1 103 ? -11.734 7.715 -7.795 1.00 88.75 103 ALA A CA 1
ATOM 792 C C . ALA A 1 103 ? -10.818 8.553 -6.887 1.00 88.75 103 ALA A C 1
ATOM 794 O O . ALA A 1 103 ? -10.343 8.092 -5.851 1.00 88.75 103 ALA A O 1
ATOM 795 N N . SER A 1 104 ? -10.610 9.815 -7.252 1.00 87.50 104 SER A N 1
ATOM 796 C CA . SER A 1 104 ? -9.799 10.748 -6.466 1.00 87.50 104 SER A CA 1
ATOM 797 C C . SER A 1 104 ? -10.510 11.270 -5.214 1.00 87.50 104 SER A C 1
ATOM 799 O O . SER A 1 104 ? -9.851 11.747 -4.293 1.00 87.50 104 SER A O 1
ATOM 801 N N . HIS A 1 105 ? -11.845 11.190 -5.157 1.00 90.44 105 HIS A N 1
ATOM 802 C CA . HIS A 1 105 ? -12.632 11.720 -4.046 1.00 90.44 105 HIS A CA 1
ATOM 803 C C . HIS A 1 105 ? -12.910 10.643 -2.982 1.00 90.44 105 HIS A C 1
ATOM 805 O O . HIS A 1 105 ? -13.549 9.632 -3.294 1.00 90.44 105 HIS A O 1
ATOM 811 N N . PRO A 1 106 ? -12.553 10.872 -1.701 1.00 88.00 106 PRO A N 1
ATOM 812 C CA . PRO A 1 106 ? -12.726 9.879 -0.635 1.00 88.00 106 PRO A CA 1
ATOM 813 C C . PRO A 1 106 ? -14.157 9.349 -0.476 1.00 88.00 106 PRO A C 1
ATOM 815 O O . PRO A 1 106 ? -14.358 8.174 -0.182 1.00 88.00 106 PRO A O 1
ATOM 818 N N . ALA A 1 107 ? -15.172 10.188 -0.706 1.00 90.38 107 ALA A N 1
ATOM 819 C CA . ALA A 1 107 ? -16.574 9.781 -0.605 1.00 90.38 107 ALA A CA 1
ATOM 820 C C . ALA A 1 107 ? -16.978 8.743 -1.668 1.00 90.38 107 ALA A C 1
ATOM 822 O O . ALA A 1 107 ? -17.828 7.893 -1.404 1.00 90.38 107 ALA A O 1
ATOM 823 N N . GLU A 1 108 ? -16.382 8.803 -2.858 1.00 91.62 108 GLU A N 1
ATOM 824 C CA . GLU A 1 108 ? -16.623 7.845 -3.940 1.00 91.62 108 GLU A CA 1
ATOM 825 C C . GLU A 1 108 ? -15.883 6.536 -3.668 1.00 91.62 108 GLU A C 1
ATOM 827 O O . GLU A 1 108 ? -16.487 5.466 -3.741 1.00 91.62 108 GLU A O 1
ATOM 832 N N . VAL A 1 109 ? -14.620 6.624 -3.233 1.00 92.12 109 VAL A N 1
ATOM 833 C CA . VAL A 1 109 ? -13.822 5.464 -2.802 1.00 92.12 109 VAL A CA 1
ATOM 834 C C . VAL A 1 109 ? -14.518 4.710 -1.673 1.00 92.12 109 VAL A C 1
ATOM 836 O O . VAL A 1 109 ? -14.651 3.490 -1.736 1.00 92.12 109 VAL A O 1
ATOM 839 N N . ARG A 1 110 ? -15.047 5.428 -0.675 1.00 91.12 110 ARG A N 1
ATOM 840 C CA . ARG A 1 110 ? -15.786 4.826 0.439 1.00 91.12 110 ARG A CA 1
ATOM 841 C C . ARG A 1 110 ? -16.978 4.000 -0.041 1.00 91.12 110 ARG A C 1
ATOM 843 O O . ARG A 1 110 ? -17.195 2.917 0.486 1.00 91.12 110 ARG A O 1
ATOM 850 N N . LYS A 1 111 ? -17.743 4.478 -1.030 1.00 92.31 111 LYS A N 1
ATOM 851 C CA . LYS A 1 111 ? -18.880 3.720 -1.586 1.00 92.31 111 LYS A CA 1
ATOM 852 C C . LYS A 1 111 ? -18.417 2.416 -2.232 1.00 92.31 111 LYS A C 1
ATOM 854 O O . LYS A 1 111 ? -19.011 1.379 -1.971 1.00 92.31 111 LYS A O 1
ATOM 859 N N . VAL A 1 112 ? -17.351 2.471 -3.032 1.00 91.44 112 VAL A N 1
ATOM 860 C CA . VAL A 1 112 ? -16.779 1.285 -3.689 1.00 91.44 112 VAL A CA 1
ATOM 861 C C . VAL A 1 112 ? -16.315 0.265 -2.650 1.00 91.44 112 VAL A C 1
ATOM 863 O O . VAL A 1 112 ? -16.676 -0.903 -2.740 1.00 91.44 112 VAL A O 1
ATOM 866 N N . LEU A 1 113 ? -15.576 0.710 -1.631 1.00 91.44 113 LEU A N 1
ATOM 867 C CA . LEU A 1 113 ? -15.072 -0.170 -0.578 1.00 91.44 113 LEU A CA 1
ATOM 868 C C . LEU A 1 113 ? -16.187 -0.777 0.273 1.00 91.44 113 LEU A C 1
ATOM 870 O O . LEU A 1 113 ? -16.117 -1.956 0.600 1.00 91.44 113 LEU A O 1
ATOM 874 N N . LEU A 1 114 ? -17.227 -0.009 0.606 1.00 92.38 114 LEU A N 1
ATOM 875 C CA . LEU A 1 114 ? -18.374 -0.533 1.351 1.00 92.38 114 LEU A CA 1
ATOM 876 C C . LEU A 1 114 ? -19.134 -1.605 0.568 1.00 92.38 114 LEU A C 1
ATOM 878 O O . LEU A 1 114 ? -19.607 -2.556 1.175 1.00 92.38 114 LEU A O 1
ATOM 882 N N . GLU A 1 115 ? -19.242 -1.477 -0.755 1.00 91.69 115 GLU A N 1
ATOM 883 C CA . GLU A 1 115 ? -19.859 -2.518 -1.583 1.00 91.69 115 GLU A CA 1
ATOM 884 C C . GLU A 1 115 ? -18.943 -3.743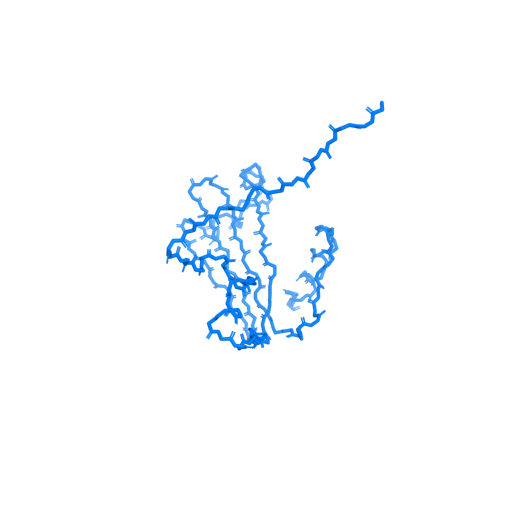 -1.748 1.00 91.69 115 GLU A C 1
ATOM 886 O O . GLU A 1 115 ? -19.436 -4.865 -1.713 1.00 91.69 115 GLU A O 1
ATOM 891 N N . MET A 1 116 ? -17.619 -3.564 -1.854 1.00 88.56 116 MET A N 1
ATOM 892 C CA . MET A 1 116 ? -16.659 -4.682 -1.909 1.00 88.56 116 MET A CA 1
ATOM 893 C C . MET A 1 116 ? -16.610 -5.481 -0.601 1.00 88.56 116 MET A C 1
ATOM 895 O O . MET A 1 116 ? -16.556 -6.708 -0.614 1.00 88.56 116 MET A O 1
ATOM 899 N N . PHE A 1 117 ? -16.638 -4.790 0.540 1.00 88.06 117 PHE A N 1
ATOM 900 C CA . PHE A 1 117 ? -16.538 -5.391 1.873 1.00 88.06 117 PHE A CA 1
ATOM 901 C C . PHE A 1 117 ? -17.878 -5.593 2.571 1.00 88.06 117 PHE A C 1
ATOM 903 O O . PHE A 1 117 ? -17.917 -5.872 3.768 1.00 88.06 117 PHE A O 1
ATOM 910 N N . LYS A 1 118 ? -18.971 -5.515 1.811 1.00 84.62 118 LYS A N 1
ATOM 911 C CA . LYS A 1 118 ? -20.296 -5.907 2.275 1.00 84.62 118 LYS A CA 1
ATOM 912 C C . LYS A 1 118 ? -20.312 -7.405 2.588 1.00 84.62 118 LYS A C 1
ATOM 914 O O . LYS A 1 118 ? -19.614 -8.183 1.931 1.00 84.62 118 LYS A O 1
ATOM 919 N N . GLU A 1 119 ? -21.066 -7.776 3.615 1.00 63.44 119 GLU A N 1
ATOM 920 C CA . GLU A 1 119 ? -21.386 -9.173 3.938 1.00 63.44 119 GLU A CA 1
ATOM 921 C C . GLU A 1 119 ? -22.481 -9.720 3.017 1.00 63.44 119 GLU A C 1
ATOM 923 O O . GLU A 1 119 ? -23.439 -8.963 2.716 1.00 63.44 119 GLU A O 1
#

InterPro domains:
  IPR036188 FAD/NAD(P)-binding domain superfamily [G3DSA:3.50.50.60] (6-119)

Foldseek 3Di:
DDDDPPDDDDDDDPDDDQPPPQPTPCVVVPDPDHDDDPQKDKDKDKDDQVRCPDPVNVVVCVVQDQHWDWDDDVQWIWIWHQDPNRMIIIIIMHGDDPPDDDDPDVVRNVVVVCVVPPD

Radius of gyration: 21.0 Å; Cα contacts (8 Å, |Δi|>4): 124; chains: 1; bounding box: 53×56×40 Å

Secondary structure (DSSP, 8-state):
-------------S-----S-TT-SSGGGT--PPP---SEE--EEEE-TTTTTSGGGHHHHHHHTTSB--EEETTEEEEEEE-TTSPEEEEEEEE--TT----SSHHHHHHHHHHHT--

Organism: NCBI:txid114155

Nearest PDB structures (foldseek):
  2y6r-assembly4_D  TM=8.071E-01  e=3.380E-03  Bacteroides thetaiotaomicron
  4j36-assembly1_A  TM=5.729E-01  e=2.238E-02  Saccharomyces cerevisiae S288C
  4j36-assembly2_B  TM=5.545E-01  e=3.266E-02  Saccharomyces cerevisiae S288C
  4j31-assembly1_A  TM=5.600E-01  e=3.478E-02  Saccharomyces cerevisiae S288C
  5x6r-assembly2_B  TM=5.499E-01  e=3.704E-02  Saccharomyces cerevisiae S288C

Sequence (119 aa):
MIKVSNVAERERQCHLVGADGANSSVRPLVSPVLPTHTGVTGPEISIAPEDTKKPELQDAVELVGRVSMFSLRPREEISPKLDGDDHIRTYAWFPTPADWTLASHPAEVRKVLLEMFKE

Solvent-accessible surface area (backbone atoms only — not comparable to full-atom values): 7659 Å² total; per-residue (Å²): 135,90,84,80,85,86,69,84,79,84,82,86,70,98,71,88,81,80,82,67,63,94,83,38,84,52,47,65,84,79,41,86,80,73,91,72,81,87,46,62,50,59,58,79,47,80,43,53,46,76,55,53,69,34,79,94,32,38,69,58,50,62,70,34,34,91,41,79,36,79,47,79,53,96,74,32,36,41,39,39,27,39,45,97,76,51,29,37,44,28,38,41,41,34,72,41,65,87,84,66,79,77,64,92,48,68,74,59,38,49,54,55,50,52,64,71,70,52,130

Mean predicted aligned error: 7.25 Å

pLDDT: mean 88.89, std 12.6, range [35.0, 96.56]